Protein AF-A0A1K1PQ12-F1 (afdb_monomer)

Secondary structure (DSSP, 8-state):
-HHHHHSTT-SSSSSHHHHHHHHHHHHHHHHHHHHHH--HHHHHHHHHHHHHHHHHTS---HHHHHHHHHHHHHHHHHHHTTTTS-HHHHHHHHHHHHHTPEE-SSHHHHTT-TTS-EES--

Nearest PDB structures (foldseek):
  4as1-assembly1_A  TM=2.808E-01  e=3.311E+00  Escherichia coli K-12

InterPro domains:
  IPR054246 Domain of unknown function DUF6973 [PF22322] (2-100)

Structure (mmCIF, N/CA/C/O backbone):
data_AF-A0A1K1PQ12-F1
#
_entry.id   AF-A0A1K1PQ12-F1
#
loop_
_atom_site.group_PDB
_atom_site.id
_atom_site.type_symbol
_atom_site.label_atom_id
_atom_site.label_alt_id
_atom_site.label_comp_id
_atom_site.label_asym_id
_atom_site.label_entity_id
_atom_site.label_seq_id
_atom_site.pdbx_PDB_ins_code
_atom_site.Cartn_x
_atom_site.Cartn_y
_atom_site.Cartn_z
_atom_site.occupancy
_atom_site.B_iso_or_equiv
_atom_site.auth_seq_id
_atom_site.auth_comp_id
_atom_site.auth_asym_id
_atom_site.auth_atom_id
_atom_site.pdbx_PDB_model_num
ATOM 1 N N . MET A 1 1 ? 5.068 -11.789 6.581 1.00 56.78 1 MET A N 1
ATOM 2 C CA . MET A 1 1 ? 4.042 -12.774 6.995 1.00 56.78 1 MET A CA 1
ATOM 3 C C . MET A 1 1 ? 2.847 -12.745 6.041 1.00 56.78 1 MET A C 1
ATOM 5 O O . MET A 1 1 ? 2.748 -13.688 5.281 1.00 56.78 1 MET A O 1
ATOM 9 N N . LEU A 1 2 ? 2.046 -11.666 5.943 1.00 65.12 2 LEU A N 1
ATOM 10 C CA . LEU A 1 2 ? 0.906 -11.594 4.994 1.00 65.12 2 LEU A CA 1
ATOM 11 C C . LEU A 1 2 ? 1.298 -11.693 3.507 1.00 65.12 2 LEU A C 1
ATOM 13 O O . LEU A 1 2 ? 0.684 -12.446 2.762 1.00 65.12 2 LEU A O 1
ATOM 17 N N . CYS A 1 3 ? 2.331 -10.967 3.066 1.00 64.38 3 CYS A N 1
ATOM 18 C CA . CYS A 1 3 ? 2.814 -11.063 1.682 1.00 64.38 3 CYS A CA 1
ATOM 19 C C . CYS A 1 3 ? 3.251 -12.499 1.346 1.00 64.38 3 CYS A C 1
ATOM 21 O O . CYS A 1 3 ? 2.843 -13.017 0.327 1.00 64.38 3 CYS A O 1
ATOM 23 N N . ASN A 1 4 ? 3.980 -13.189 2.228 1.00 62.12 4 ASN A N 1
ATOM 24 C CA . ASN A 1 4 ? 4.419 -14.575 2.008 1.00 62.12 4 ASN A CA 1
ATOM 25 C C . ASN A 1 4 ? 3.247 -15.565 1.946 1.00 62.12 4 ASN A C 1
ATOM 27 O O . ASN A 1 4 ? 3.354 -16.581 1.269 1.00 62.12 4 ASN A O 1
ATOM 31 N N . THR A 1 5 ? 2.144 -15.277 2.645 1.00 71.44 5 THR A N 1
ATOM 32 C CA . THR A 1 5 ? 0.914 -16.075 2.574 1.00 71.44 5 THR A CA 1
ATOM 33 C C . THR A 1 5 ? 0.229 -15.935 1.215 1.00 71.44 5 THR A C 1
ATOM 35 O O . THR A 1 5 ? -0.232 -16.930 0.667 1.00 71.44 5 THR A O 1
ATOM 38 N N . TYR A 1 6 ? 0.152 -14.716 0.670 1.00 73.00 6 TYR A N 1
ATOM 39 C CA . TYR A 1 6 ? -0.591 -14.441 -0.569 1.00 73.00 6 TYR A CA 1
ATOM 40 C C . TYR A 1 6 ? 0.265 -14.477 -1.843 1.00 73.00 6 TYR A C 1
ATOM 42 O O . TYR A 1 6 ? -0.256 -14.729 -2.924 1.00 73.00 6 TYR A O 1
ATOM 50 N N . TYR A 1 7 ? 1.564 -14.235 -1.703 1.00 71.75 7 TYR A N 1
ATOM 51 C CA . TYR A 1 7 ? 2.572 -14.122 -2.754 1.00 71.75 7 TYR A CA 1
ATOM 52 C C . TYR A 1 7 ? 3.882 -14.797 -2.288 1.00 71.75 7 TYR A C 1
ATOM 54 O O . TYR A 1 7 ? 4.871 -14.122 -1.972 1.00 71.75 7 TYR A O 1
ATOM 62 N N . PRO A 1 8 ? 3.899 -16.137 -2.156 1.00 67.31 8 PRO A N 1
ATOM 63 C CA . PRO A 1 8 ? 5.082 -16.863 -1.705 1.00 67.31 8 PRO A CA 1
ATOM 64 C C . PRO A 1 8 ? 6.246 -16.676 -2.692 1.00 67.31 8 PRO A C 1
ATOM 66 O O . PRO A 1 8 ? 6.117 -16.969 -3.875 1.00 67.31 8 PRO A O 1
ATOM 69 N N . GLY A 1 9 ? 7.397 -16.200 -2.201 1.00 63.50 9 GLY A N 1
ATOM 70 C CA . GLY A 1 9 ? 8.616 -16.024 -3.010 1.00 63.50 9 GLY A CA 1
ATOM 71 C C . GLY A 1 9 ? 8.742 -14.680 -3.742 1.00 63.50 9 GLY A C 1
ATOM 72 O O . GLY A 1 9 ? 9.744 -14.446 -4.411 1.00 63.50 9 GLY A O 1
ATOM 73 N N . GLU A 1 10 ? 7.786 -13.763 -3.576 1.00 61.88 10 GLU A N 1
ATOM 74 C CA . GLU A 1 10 ? 7.718 -12.480 -4.297 1.00 61.88 10 GLU A CA 1
ATOM 75 C C . GLU A 1 10 ? 8.128 -11.263 -3.439 1.00 61.88 10 GLU A C 1
ATOM 77 O O . GLU A 1 10 ? 7.508 -10.206 -3.474 1.00 61.88 10 GLU A O 1
ATOM 82 N N . HIS A 1 11 ? 9.171 -11.391 -2.615 1.00 54.81 11 HIS A N 1
ATOM 83 C CA . HIS A 1 11 ? 9.543 -10.332 -1.656 1.00 54.81 11 HIS A CA 1
ATOM 84 C C . HIS A 1 11 ? 10.608 -9.355 -2.154 1.00 54.81 11 HIS A C 1
ATOM 86 O O . HIS A 1 11 ? 10.828 -8.329 -1.517 1.00 54.81 11 HIS A O 1
ATOM 92 N N . SER A 1 12 ? 11.286 -9.666 -3.251 1.00 56.72 12 SER A N 1
ATOM 93 C CA . SER A 1 12 ? 12.510 -8.968 -3.663 1.00 56.72 12 SER A CA 1
ATOM 94 C C . SER A 1 12 ? 12.441 -8.367 -5.062 1.00 56.72 12 SER A C 1
ATOM 96 O O . SER A 1 12 ? 13.444 -7.873 -5.564 1.00 56.72 12 SER A O 1
ATOM 98 N N . LYS A 1 13 ? 11.277 -8.423 -5.711 1.00 69.44 13 LYS A N 1
ATOM 99 C CA . LYS A 1 13 ? 11.075 -7.911 -7.064 1.00 69.44 13 LYS A CA 1
ATOM 100 C C . LYS A 1 13 ? 9.896 -6.956 -7.063 1.00 69.44 13 LYS A C 1
ATOM 102 O O . LYS A 1 13 ? 8.923 -7.209 -6.364 1.00 69.44 13 LYS A O 1
ATOM 107 N N . SER A 1 14 ? 9.979 -5.902 -7.864 1.00 81.81 14 SER A N 1
ATOM 108 C CA . SER A 1 14 ? 8.961 -4.865 -8.063 1.00 81.81 14 SER A CA 1
ATOM 109 C C . SER A 1 14 ? 7.702 -5.395 -8.758 1.00 81.81 14 SER A C 1
ATOM 111 O O . SER A 1 14 ? 7.343 -4.962 -9.848 1.00 81.81 14 SER A O 1
ATOM 113 N N . ASN A 1 15 ? 7.066 -6.402 -8.165 1.00 88.44 15 ASN A N 1
ATOM 114 C CA . ASN A 1 15 ? 5.914 -7.133 -8.676 1.00 88.44 15 ASN A CA 1
ATOM 115 C C . ASN A 1 15 ? 4.653 -6.846 -7.847 1.00 88.44 15 ASN A C 1
ATOM 117 O O . ASN A 1 15 ? 4.646 -6.017 -6.933 1.00 88.44 15 ASN A O 1
ATOM 121 N N . LYS A 1 16 ? 3.557 -7.538 -8.170 1.00 92.12 16 LYS A N 1
ATOM 122 C CA . LYS A 1 16 ? 2.265 -7.356 -7.491 1.00 92.12 16 LYS A CA 1
ATOM 123 C C . LYS A 1 16 ? 2.325 -7.717 -6.004 1.00 92.12 16 LYS A C 1
ATOM 125 O O . LYS A 1 16 ? 1.659 -7.058 -5.203 1.00 92.12 16 LYS A O 1
ATOM 130 N N . GLY A 1 17 ? 3.130 -8.714 -5.628 1.00 91.12 17 GLY A N 1
ATOM 131 C CA . GLY A 1 17 ? 3.377 -9.063 -4.230 1.00 91.12 17 GLY A CA 1
ATOM 132 C C . GLY A 1 17 ? 4.051 -7.936 -3.450 1.00 91.12 17 GLY A C 1
ATOM 133 O O . GLY A 1 17 ? 3.629 -7.629 -2.327 1.00 91.12 17 GLY A O 1
ATOM 134 N N . ASN A 1 18 ? 5.033 -7.265 -4.059 1.00 91.31 18 ASN A N 1
ATOM 135 C CA . ASN A 1 18 ? 5.664 -6.091 -3.467 1.00 91.31 18 ASN A CA 1
ATOM 136 C C . ASN A 1 18 ? 4.679 -4.921 -3.327 1.00 91.31 18 ASN A C 1
ATOM 138 O O . ASN A 1 18 ? 4.523 -4.367 -2.238 1.00 91.31 18 ASN A O 1
ATOM 142 N N . ALA A 1 19 ? 3.921 -4.619 -4.381 1.00 94.62 19 ALA A N 1
ATOM 143 C CA . ALA A 1 19 ? 2.907 -3.568 -4.343 1.00 94.62 19 ALA A CA 1
ATOM 144 C C . ALA A 1 19 ? 1.881 -3.786 -3.214 1.00 94.62 19 ALA A C 1
ATOM 146 O O . ALA A 1 19 ? 1.598 -2.879 -2.425 1.00 94.62 19 ALA A O 1
ATOM 147 N N . PHE A 1 20 ? 1.398 -5.026 -3.068 1.00 95.56 20 PHE A N 1
ATOM 148 C CA . PHE A 1 20 ? 0.526 -5.435 -1.967 1.00 95.56 20 PHE A CA 1
ATOM 149 C C . PHE A 1 20 ? 1.176 -5.204 -0.597 1.00 95.56 20 PHE A C 1
ATOM 151 O O . PHE A 1 20 ? 0.529 -4.678 0.311 1.00 95.56 20 PHE A O 1
ATOM 158 N N . ARG A 1 21 ? 2.454 -5.569 -0.432 1.00 94.75 21 ARG A N 1
ATOM 159 C CA . ARG A 1 21 ? 3.187 -5.401 0.830 1.00 94.75 21 ARG A CA 1
ATOM 160 C C . ARG A 1 21 ? 3.254 -3.935 1.257 1.00 94.75 21 ARG A C 1
ATOM 162 O O . ARG A 1 21 ? 2.915 -3.641 2.404 1.00 94.75 21 ARG A O 1
ATOM 169 N N . HIS A 1 22 ? 3.658 -3.042 0.355 1.00 95.88 22 HIS A N 1
ATOM 170 C CA . HIS A 1 22 ? 3.787 -1.606 0.632 1.00 95.88 22 HIS A CA 1
ATOM 171 C C . HIS A 1 22 ? 2.430 -0.975 0.981 1.00 95.88 22 HIS A C 1
ATOM 173 O O . HIS A 1 22 ? 2.298 -0.289 2.004 1.00 95.88 22 HIS A O 1
ATOM 179 N N . ALA A 1 23 ? 1.387 -1.299 0.210 1.00 97.25 23 ALA A N 1
ATOM 180 C CA . ALA A 1 23 ? 0.039 -0.797 0.456 1.00 97.25 23 ALA A CA 1
ATOM 181 C C . ALA A 1 23 ? -0.551 -1.303 1.785 1.00 97.25 23 ALA A C 1
ATOM 183 O O . ALA A 1 23 ? -1.066 -0.504 2.573 1.00 97.25 23 ALA A O 1
ATOM 184 N N . VAL A 1 24 ? -0.455 -2.607 2.078 1.00 96.94 24 VAL A N 1
ATOM 185 C CA . VAL A 1 24 ? -0.953 -3.175 3.344 1.00 96.94 24 VAL A CA 1
ATOM 186 C C . VAL A 1 24 ? -0.196 -2.603 4.531 1.00 96.94 24 VAL A C 1
ATOM 188 O O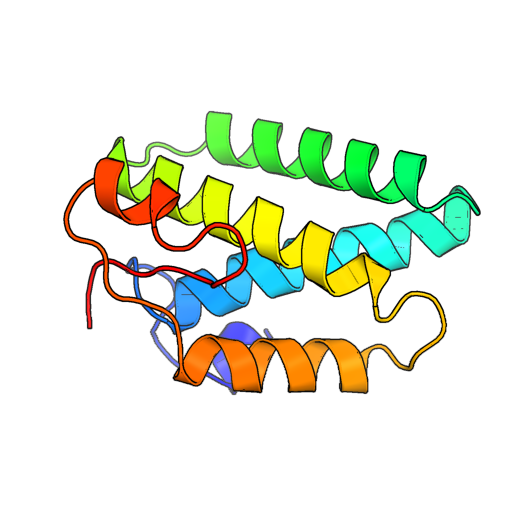 . VAL A 1 24 ? -0.828 -2.202 5.506 1.00 96.94 24 VAL A O 1
ATOM 191 N N . TRP A 1 25 ? 1.134 -2.521 4.462 1.00 96.56 25 TRP A N 1
ATOM 192 C CA . TRP A 1 25 ? 1.922 -1.982 5.566 1.00 96.56 25 TRP A CA 1
ATOM 193 C C . TRP A 1 25 ? 1.503 -0.549 5.911 1.00 96.56 25 TRP A C 1
ATOM 195 O O . TRP A 1 25 ? 1.222 -0.263 7.077 1.00 96.56 25 TRP A O 1
ATOM 205 N N . ASN A 1 26 ? 1.354 0.320 4.908 1.00 97.88 26 ASN A N 1
ATOM 206 C CA . ASN A 1 26 ? 0.909 1.698 5.116 1.00 97.88 26 ASN A CA 1
ATOM 207 C C . ASN A 1 26 ? -0.522 1.787 5.658 1.00 97.88 26 ASN A C 1
ATOM 209 O O . ASN A 1 26 ? -0.790 2.568 6.575 1.00 97.88 26 ASN A O 1
ATOM 213 N N . ALA A 1 27 ? -1.442 0.981 5.128 1.00 97.50 27 ALA A N 1
ATOM 214 C CA . ALA A 1 27 ? -2.832 0.988 5.569 1.00 97.50 27 ALA A CA 1
ATOM 215 C C . ALA A 1 27 ? -2.970 0.515 7.028 1.00 97.50 27 ALA A C 1
ATOM 217 O O . ALA A 1 27 ? -3.669 1.142 7.829 1.00 97.50 27 ALA A O 1
ATOM 218 N N . LEU A 1 28 ? -2.249 -0.545 7.400 1.00 96.50 28 LEU A N 1
ATOM 219 C CA . LEU A 1 28 ? -2.212 -1.054 8.769 1.00 96.50 28 LEU A CA 1
ATOM 220 C C . LEU A 1 28 ? -1.533 -0.067 9.718 1.00 96.50 28 LEU A C 1
ATOM 222 O O . LEU A 1 28 ? -2.050 0.187 10.805 1.00 96.50 28 LEU A O 1
ATOM 226 N N . LEU A 1 29 ? -0.420 0.547 9.310 1.00 96.88 29 LEU A N 1
ATOM 227 C CA . LEU A 1 29 ? 0.270 1.553 10.115 1.00 96.88 29 LEU A CA 1
ATOM 228 C C . LEU A 1 29 ? -0.652 2.737 10.445 1.00 96.88 29 LEU A C 1
ATOM 230 O O . LEU A 1 29 ? -0.685 3.184 11.596 1.00 96.88 29 LEU A O 1
ATOM 234 N N . CYS A 1 30 ? -1.470 3.185 9.488 1.00 97.25 30 CYS A N 1
ATOM 235 C CA . CYS A 1 30 ? -2.535 4.153 9.741 1.00 97.25 30 CYS A CA 1
ATOM 236 C C . CYS A 1 30 ? -3.554 3.641 10.775 1.00 97.25 30 CYS A C 1
ATOM 238 O O . CYS A 1 30 ? -3.834 4.347 11.746 1.00 97.25 30 CYS A O 1
ATOM 240 N N . SER A 1 31 ? -4.072 2.417 10.621 1.00 95.94 31 SER A N 1
ATOM 241 C CA . SER A 1 31 ? -5.042 1.809 11.551 1.00 95.94 31 SER A CA 1
ATOM 242 C C . SER A 1 31 ? -4.506 1.694 12.980 1.00 95.94 31 SER A C 1
ATOM 244 O O . SER A 1 31 ? -5.191 2.067 13.938 1.00 95.94 31 SER A O 1
ATOM 246 N N . TYR A 1 32 ? -3.263 1.245 13.153 1.00 95.06 32 TYR A N 1
ATOM 247 C CA . TYR A 1 32 ? -2.616 1.165 14.464 1.00 95.06 32 TYR A CA 1
ATOM 248 C C . TYR A 1 32 ? -2.370 2.549 15.067 1.00 95.06 32 TYR A C 1
ATOM 250 O O . TYR A 1 32 ? -2.610 2.761 16.259 1.00 95.06 32 TYR A O 1
ATOM 258 N N . THR A 1 33 ? -1.963 3.517 14.247 1.00 95.75 33 THR A N 1
ATOM 259 C CA . THR A 1 33 ? -1.741 4.892 14.707 1.00 95.75 33 THR A CA 1
ATOM 260 C C . THR A 1 33 ? -3.045 5.576 15.105 1.00 95.75 33 THR A C 1
ATOM 262 O O . THR A 1 33 ? -3.080 6.318 16.091 1.00 95.75 33 THR A O 1
ATOM 265 N N . LEU A 1 34 ? -4.149 5.285 14.417 1.00 96.00 34 LEU A N 1
ATOM 266 C CA . LEU A 1 34 ? -5.463 5.833 14.739 1.00 96.00 34 LEU A CA 1
ATOM 267 C C . LEU A 1 34 ? -5.923 5.429 16.139 1.00 96.00 34 LEU A C 1
ATOM 269 O O . LEU A 1 34 ? -6.498 6.252 16.854 1.00 96.00 34 LEU A O 1
ATOM 273 N N . LYS A 1 35 ? -5.613 4.200 16.576 1.00 93.56 35 LYS A N 1
ATOM 274 C CA . LYS A 1 35 ? -5.927 3.731 17.936 1.00 93.56 35 LYS A CA 1
ATOM 275 C C . LYS A 1 35 ? -5.330 4.655 19.007 1.00 93.56 35 LYS A C 1
ATOM 277 O O . LYS A 1 35 ? -5.955 4.811 20.056 1.00 93.56 35 LYS A O 1
ATOM 282 N N . ARG A 1 36 ? -4.182 5.289 18.726 1.00 94.44 36 ARG A N 1
ATOM 283 C CA . ARG A 1 36 ? -3.469 6.220 19.619 1.00 94.44 36 ARG A CA 1
ATOM 284 C C . ARG A 1 36 ? -3.858 7.680 19.402 1.00 94.44 36 ARG A C 1
ATOM 286 O O . ARG A 1 36 ? -4.164 8.375 20.360 1.00 94.44 36 ARG A O 1
ATOM 293 N N . THR A 1 37 ? -3.845 8.145 18.157 1.00 94.56 37 THR A N 1
ATOM 294 C CA . THR A 1 37 ? -4.031 9.570 17.836 1.00 94.56 37 THR A CA 1
ATOM 295 C C . THR A 1 37 ? -5.493 9.996 17.805 1.00 94.56 37 THR A C 1
ATOM 297 O O . THR A 1 37 ? -5.768 11.192 17.893 1.00 94.56 37 THR A O 1
ATOM 300 N N . LYS A 1 38 ? -6.417 9.040 17.615 1.00 94.94 38 LYS A N 1
ATOM 301 C CA . LYS A 1 38 ? -7.854 9.269 17.393 1.00 94.94 38 LYS A CA 1
ATOM 302 C C . LYS A 1 38 ? -8.143 10.280 16.272 1.00 94.94 38 LYS A C 1
ATOM 304 O O . LYS A 1 38 ? -9.207 10.888 16.232 1.00 94.94 38 LYS A O 1
ATOM 309 N N . ASN A 1 39 ? -7.199 10.462 15.346 1.00 96.12 39 ASN A N 1
ATOM 310 C CA . ASN A 1 39 ? -7.290 11.421 14.254 1.00 96.12 39 ASN A CA 1
ATOM 311 C C . ASN A 1 39 ? -6.737 10.808 12.957 1.00 96.12 39 ASN A C 1
ATOM 313 O O . ASN A 1 39 ? -5.585 10.369 12.899 1.00 96.12 39 ASN A O 1
ATOM 317 N N . LYS A 1 40 ? -7.567 10.785 11.907 1.00 95.19 40 LYS A N 1
ATOM 318 C CA . LYS A 1 40 ? -7.245 10.135 10.626 1.00 95.19 40 LYS A CA 1
ATOM 319 C C . LYS A 1 40 ? -6.042 10.791 9.946 1.00 95.19 40 LYS A C 1
ATOM 321 O O . LYS A 1 40 ? -5.117 10.099 9.533 1.00 95.19 40 LYS A O 1
ATOM 326 N N . GLN A 1 41 ? -6.024 12.120 9.891 1.00 95.69 41 GLN A N 1
ATOM 327 C CA . GLN A 1 41 ? -4.974 12.897 9.235 1.00 95.69 41 GLN A CA 1
ATOM 328 C C . GLN A 1 41 ? -3.627 12.735 9.947 1.00 95.69 41 GLN A C 1
ATOM 330 O O . GLN A 1 41 ? -2.621 12.465 9.297 1.00 95.69 41 GLN A O 1
ATOM 335 N N . LYS A 1 42 ? -3.602 12.809 11.286 1.00 96.44 42 LYS A N 1
ATOM 336 C CA . LYS A 1 42 ? -2.388 12.548 12.081 1.00 96.44 42 LYS A CA 1
ATOM 337 C C . LYS A 1 42 ? -1.870 11.125 11.877 1.00 96.44 42 LYS A C 1
ATOM 339 O O . LYS A 1 42 ? -0.661 10.926 11.850 1.00 96.44 42 LYS A O 1
ATOM 344 N N . SER A 1 43 ? -2.770 10.155 11.711 1.00 96.62 43 SER A N 1
ATOM 345 C CA . SER A 1 43 ? -2.398 8.757 11.466 1.00 96.62 43 SER A CA 1
ATOM 346 C C . SER A 1 43 ? -1.721 8.568 10.114 1.00 96.62 43 SER A C 1
ATOM 348 O O . SER A 1 43 ? -0.664 7.950 10.043 1.00 96.62 43 SER A O 1
ATOM 350 N N . VAL A 1 44 ? -2.283 9.167 9.064 1.00 97.00 44 VAL A N 1
ATOM 351 C CA . VAL A 1 44 ? -1.715 9.156 7.707 1.00 97.00 44 VAL A CA 1
ATOM 352 C C . VAL A 1 44 ? -0.370 9.872 7.665 1.00 97.00 44 VAL A C 1
ATOM 354 O O . VAL A 1 44 ? 0.582 9.352 7.092 1.00 97.00 44 VAL A O 1
ATOM 357 N N . PHE A 1 45 ? -0.262 11.025 8.327 1.00 96.75 45 PHE A N 1
ATOM 358 C CA . PHE A 1 45 ? 0.984 11.783 8.396 1.00 96.75 45 PHE A CA 1
ATOM 359 C C . PHE A 1 45 ? 2.093 11.028 9.135 1.00 96.75 45 PHE A C 1
ATOM 361 O O . PHE A 1 45 ? 3.247 11.042 8.714 1.00 96.75 45 PHE A O 1
ATOM 368 N N . TRP A 1 46 ? 1.753 10.346 10.230 1.00 97.12 46 TRP A N 1
ATOM 369 C CA . TRP A 1 46 ? 2.707 9.502 10.942 1.00 97.12 46 TRP A CA 1
ATOM 370 C C . TRP A 1 46 ? 3.154 8.310 10.096 1.00 97.12 46 TRP A C 1
ATOM 372 O O . TRP A 1 46 ? 4.352 8.054 10.007 1.00 97.12 46 TRP A O 1
ATOM 382 N N . ALA A 1 47 ? 2.211 7.623 9.442 1.00 96.31 47 AL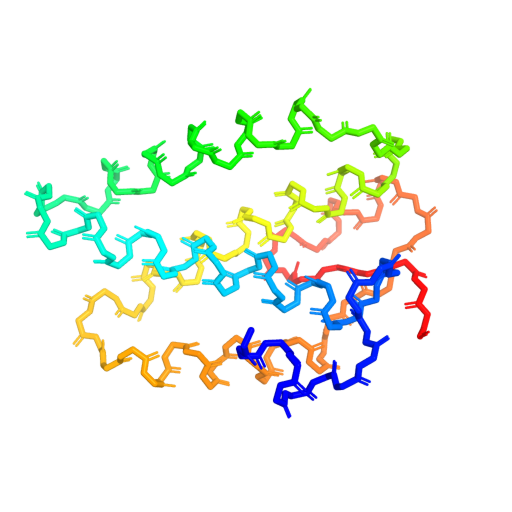A A N 1
ATOM 383 C CA . ALA A 1 47 ? 2.529 6.501 8.568 1.00 96.31 47 ALA A CA 1
ATOM 384 C C . ALA A 1 47 ? 3.485 6.921 7.448 1.00 96.31 47 ALA A C 1
ATOM 386 O O . ALA A 1 47 ? 4.520 6.289 7.274 1.00 96.31 47 ALA A O 1
ATOM 387 N N . GLN A 1 48 ? 3.190 8.046 6.787 1.00 96.88 48 GLN A N 1
ATOM 388 C CA . GLN A 1 48 ? 4.06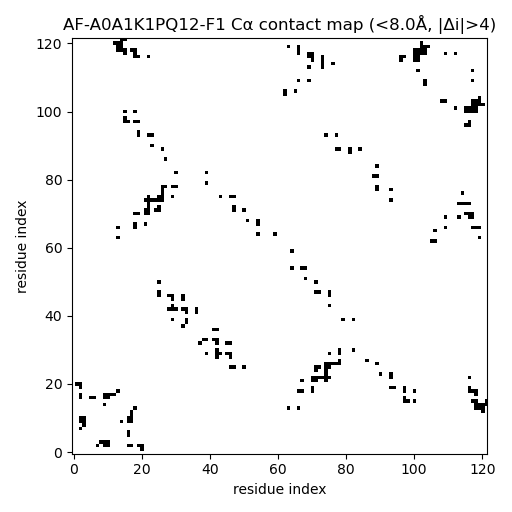2 8.627 5.772 1.00 96.88 48 GLN A CA 1
ATOM 389 C C . GLN A 1 48 ? 5.465 8.914 6.317 1.00 96.88 48 GLN A C 1
ATOM 391 O O . GLN A 1 48 ? 6.443 8.486 5.724 1.00 96.88 48 GLN A O 1
ATOM 396 N N . LYS A 1 49 ? 5.596 9.586 7.467 1.00 96.06 49 LYS A N 1
ATOM 397 C CA . LYS A 1 49 ? 6.918 9.894 8.042 1.00 96.06 49 LYS A CA 1
ATOM 398 C C . LYS A 1 49 ? 7.770 8.653 8.289 1.00 96.06 49 LYS A C 1
ATOM 400 O O . LYS A 1 49 ? 8.969 8.678 8.031 1.00 96.06 49 LYS A O 1
ATOM 405 N N . VAL A 1 50 ? 7.159 7.602 8.829 1.00 94.38 50 VAL A N 1
ATOM 406 C CA . VAL A 1 50 ? 7.852 6.343 9.122 1.00 94.38 50 VAL A CA 1
ATOM 407 C C . VAL A 1 50 ? 8.283 5.660 7.829 1.00 94.38 50 VAL A C 1
ATOM 409 O O . VAL A 1 50 ? 9.424 5.216 7.733 1.00 94.38 50 VAL A O 1
ATOM 412 N N . THR A 1 51 ? 7.400 5.597 6.831 1.00 93.06 51 THR A N 1
ATOM 413 C CA . THR A 1 51 ? 7.699 4.904 5.574 1.00 93.06 51 THR A CA 1
ATOM 414 C C . THR A 1 51 ? 8.679 5.692 4.717 1.00 93.06 51 THR A C 1
ATOM 416 O O . THR A 1 51 ? 9.610 5.102 4.199 1.00 93.06 51 THR A O 1
ATOM 419 N N . ASP A 1 52 ? 8.564 7.018 4.652 1.00 92.50 52 ASP A N 1
ATOM 420 C CA . ASP A 1 52 ? 9.501 7.871 3.911 1.00 92.50 52 ASP A CA 1
ATOM 421 C C . ASP A 1 52 ? 10.916 7.791 4.514 1.00 92.50 52 ASP A C 1
ATOM 423 O O . ASP A 1 52 ? 11.905 7.851 3.789 1.00 92.50 52 ASP A O 1
ATOM 427 N N . LEU A 1 53 ? 11.040 7.644 5.842 1.00 91.44 53 LEU A N 1
ATOM 428 C CA . LEU A 1 53 ? 12.334 7.392 6.482 1.00 91.44 53 LEU A CA 1
ATOM 429 C C . LEU A 1 53 ? 12.877 6.001 6.134 1.00 91.44 53 LEU A C 1
ATOM 431 O O . LEU A 1 53 ? 14.077 5.870 5.918 1.00 91.44 53 LEU A O 1
ATOM 435 N N . TYR A 1 54 ? 12.009 4.986 6.093 1.00 89.19 54 TYR A N 1
ATOM 436 C CA . TYR A 1 54 ? 12.393 3.630 5.710 1.00 89.19 54 TYR A CA 1
ATOM 437 C C . TYR A 1 54 ? 12.901 3.581 4.265 1.00 89.19 54 TYR A C 1
ATOM 439 O O . TYR A 1 54 ? 14.008 3.103 4.055 1.00 89.19 54 TYR A O 1
ATOM 447 N N . GLU A 1 55 ? 12.168 4.144 3.298 1.00 86.38 55 GLU A N 1
ATOM 448 C CA . GLU A 1 55 ? 12.597 4.147 1.890 1.00 86.38 55 GLU A CA 1
ATOM 449 C C . GLU A 1 55 ? 13.935 4.884 1.709 1.00 86.38 55 GLU A C 1
ATOM 451 O O . GLU A 1 55 ? 14.825 4.383 1.032 1.00 86.38 55 GLU A O 1
ATOM 456 N N . LYS A 1 56 ? 14.158 6.008 2.410 1.00 86.69 56 LYS A N 1
ATOM 457 C CA . LYS A 1 56 ? 15.430 6.760 2.352 1.00 86.69 56 LYS A CA 1
ATOM 458 C C . LYS A 1 56 ? 16.663 5.983 2.807 1.00 86.69 56 LYS A C 1
ATOM 460 O O . LYS A 1 56 ? 17.778 6.391 2.492 1.00 86.69 56 LYS A O 1
ATOM 465 N N . VAL A 1 57 ? 16.485 4.937 3.611 1.00 86.69 57 VAL A N 1
ATOM 466 C CA . VAL A 1 57 ? 17.590 4.077 4.057 1.00 86.69 57 VAL A CA 1
ATOM 467 C C . VAL A 1 57 ? 17.693 2.790 3.233 1.00 86.69 57 VAL A C 1
ATOM 469 O O . VAL A 1 57 ? 18.568 1.967 3.504 1.00 86.69 57 VAL A O 1
ATOM 472 N N . THR A 1 58 ? 16.832 2.613 2.226 1.00 81.00 58 THR A N 1
ATOM 473 C CA . THR A 1 58 ? 16.950 1.549 1.223 1.00 81.00 58 THR A CA 1
ATOM 474 C C . THR A 1 58 ? 17.774 2.034 0.026 1.00 81.00 58 THR A C 1
ATOM 476 O O . THR A 1 58 ? 17.681 3.186 -0.379 1.00 81.00 58 THR A O 1
ATOM 479 N N . ASN A 1 59 ? 18.595 1.154 -0.553 1.00 78.38 59 ASN A N 1
ATOM 480 C CA . ASN A 1 59 ? 19.373 1.446 -1.765 1.00 78.38 59 ASN A CA 1
ATOM 481 C C . ASN A 1 59 ? 18.621 0.949 -3.013 1.00 78.38 59 ASN A C 1
ATOM 483 O O . ASN A 1 59 ? 19.129 0.096 -3.745 1.00 78.38 59 ASN A O 1
ATOM 487 N N . ASN A 1 60 ? 17.394 1.430 -3.219 1.00 82.25 60 ASN A N 1
ATOM 488 C CA . ASN A 1 60 ? 16.607 1.116 -4.413 1.00 82.25 60 ASN A CA 1
ATOM 489 C C . ASN A 1 60 ? 17.046 1.984 -5.605 1.00 82.25 60 ASN A C 1
ATOM 491 O O . ASN A 1 60 ? 17.661 3.037 -5.434 1.00 82.25 60 ASN A O 1
ATOM 495 N N . ASN A 1 61 ? 16.755 1.535 -6.830 1.00 87.62 61 ASN A N 1
ATOM 496 C CA . ASN A 1 61 ? 16.863 2.418 -7.992 1.00 87.62 61 ASN A CA 1
ATOM 497 C C . ASN A 1 61 ? 15.659 3.375 -8.044 1.00 87.62 61 ASN A C 1
ATOM 499 O O . ASN A 1 61 ? 14.650 3.152 -7.379 1.00 87.62 61 ASN A O 1
ATOM 503 N N . GLU A 1 62 ? 15.767 4.420 -8.862 1.00 90.38 62 GLU A N 1
ATOM 504 C CA . GLU A 1 62 ? 14.788 5.511 -8.911 1.00 90.38 62 GLU A CA 1
ATOM 505 C C . GLU A 1 62 ? 13.357 5.021 -9.211 1.00 90.38 62 GLU A C 1
ATOM 507 O O . GLU A 1 62 ? 12.421 5.370 -8.498 1.00 90.38 62 GLU A O 1
ATOM 512 N N . LEU A 1 63 ? 13.173 4.138 -10.201 1.00 90.69 63 LEU A N 1
ATOM 513 C CA . LEU A 1 63 ? 11.841 3.646 -10.574 1.00 90.69 63 LEU A CA 1
ATOM 514 C C . LEU A 1 63 ? 11.232 2.727 -9.501 1.00 90.69 63 LEU A C 1
ATOM 516 O O . LEU A 1 63 ? 10.029 2.814 -9.241 1.00 90.69 63 LEU A O 1
ATOM 520 N N . ASP A 1 64 ? 12.044 1.866 -8.882 1.00 90.94 64 ASP A N 1
ATOM 521 C CA . ASP A 1 64 ? 11.620 1.001 -7.776 1.00 90.94 64 ASP A CA 1
ATOM 522 C C . ASP A 1 64 ? 11.199 1.844 -6.563 1.00 90.94 64 ASP A C 1
ATOM 524 O O . ASP A 1 64 ? 10.127 1.615 -6.001 1.00 90.94 64 ASP A O 1
ATOM 528 N N . GLU A 1 65 ? 11.977 2.877 -6.220 1.00 91.94 65 GLU A N 1
ATOM 529 C CA . GLU A 1 65 ? 11.636 3.828 -5.157 1.00 91.94 65 GLU A CA 1
ATOM 530 C C . GLU A 1 65 ? 10.311 4.544 -5.458 1.00 91.94 65 GLU A C 1
ATOM 532 O O . GLU A 1 65 ? 9.425 4.597 -4.603 1.00 91.94 65 GLU A O 1
ATOM 537 N N . GLN A 1 66 ? 10.114 5.049 -6.681 1.00 93.06 66 GLN A N 1
ATOM 538 C CA . GLN A 1 66 ? 8.860 5.716 -7.051 1.00 93.06 66 GLN A CA 1
ATOM 539 C C . GLN A 1 66 ? 7.652 4.769 -6.995 1.00 93.06 66 GLN A C 1
ATOM 541 O O . GLN A 1 66 ? 6.563 5.168 -6.567 1.00 93.06 66 GLN A O 1
ATOM 546 N N . MET A 1 67 ? 7.826 3.505 -7.386 1.00 94.12 67 MET A N 1
ATOM 547 C CA . MET A 1 67 ? 6.789 2.481 -7.265 1.00 94.12 67 MET A CA 1
ATOM 548 C C . MET A 1 67 ? 6.450 2.200 -5.790 1.00 94.12 67 MET A C 1
ATOM 550 O O . MET A 1 67 ? 5.266 2.155 -5.434 1.00 94.12 67 MET A O 1
ATOM 554 N N . ASP A 1 68 ? 7.453 2.052 -4.925 1.00 94.56 68 ASP A N 1
ATOM 555 C CA . ASP A 1 68 ? 7.262 1.832 -3.487 1.00 94.56 68 ASP A CA 1
ATOM 556 C C . ASP A 1 68 ? 6.572 3.039 -2.828 1.00 94.56 68 ASP A C 1
ATOM 558 O O . ASP A 1 68 ? 5.580 2.871 -2.108 1.00 94.56 68 ASP A O 1
ATOM 562 N N . LEU A 1 69 ? 6.993 4.268 -3.149 1.00 94.94 69 LEU A N 1
ATOM 563 C CA . LEU A 1 69 ? 6.366 5.511 -2.679 1.00 94.94 69 LEU A CA 1
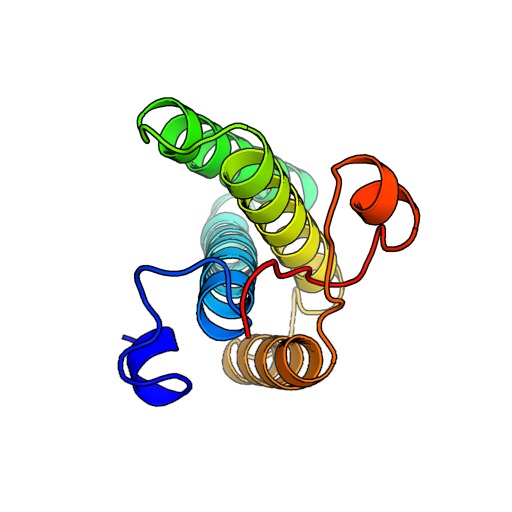ATOM 564 C C . LEU A 1 69 ? 4.899 5.629 -3.116 1.00 94.94 69 LEU A C 1
ATOM 566 O O . LEU A 1 69 ? 4.038 5.979 -2.296 1.00 94.94 69 LEU A O 1
ATOM 570 N N . GLN A 1 70 ? 4.588 5.300 -4.372 1.00 96.06 70 GLN A N 1
ATOM 571 C CA . GLN A 1 70 ? 3.214 5.299 -4.877 1.00 96.06 70 GLN A CA 1
ATOM 572 C C . GLN A 1 70 ? 2.354 4.267 -4.139 1.00 96.06 70 GLN A C 1
ATOM 574 O O . GLN A 1 70 ? 1.263 4.590 -3.662 1.00 96.06 70 GLN A O 1
ATOM 579 N N . ASN A 1 71 ? 2.839 3.035 -3.987 1.00 97.31 71 ASN A N 1
ATOM 580 C CA . ASN A 1 71 ? 2.099 1.978 -3.296 1.00 97.31 71 ASN A CA 1
ATOM 581 C C . ASN A 1 71 ? 1.911 2.290 -1.802 1.00 97.31 71 ASN A C 1
ATOM 583 O O . ASN A 1 71 ? 0.833 2.042 -1.249 1.00 97.31 71 ASN A O 1
ATOM 587 N N . ASN A 1 72 ? 2.905 2.916 -1.167 1.00 97.50 72 ASN A N 1
ATOM 588 C CA . ASN A 1 72 ? 2.803 3.453 0.188 1.00 97.50 72 ASN A CA 1
ATOM 589 C C . ASN A 1 72 ? 1.668 4.494 0.276 1.00 97.50 72 ASN A C 1
ATOM 591 O O . ASN A 1 72 ? 0.795 4.398 1.146 1.00 97.50 72 ASN A O 1
ATOM 595 N N . ALA A 1 73 ? 1.626 5.460 -0.648 1.00 97.00 73 ALA A N 1
ATOM 596 C CA . ALA A 1 73 ? 0.584 6.486 -0.701 1.00 97.00 73 ALA A CA 1
ATOM 597 C C . ALA A 1 73 ? -0.818 5.897 -0.930 1.00 97.00 73 ALA A C 1
ATOM 599 O O . ALA A 1 73 ? -1.766 6.265 -0.228 1.00 97.00 73 ALA A O 1
ATOM 600 N N . VAL A 1 74 ? -0.946 4.936 -1.844 1.00 97.50 74 VAL A N 1
ATOM 601 C CA . VAL A 1 74 ? -2.202 4.233 -2.136 1.00 97.50 74 VAL A CA 1
ATOM 602 C C . VAL A 1 74 ? -2.696 3.438 -0.923 1.00 97.50 74 VAL A C 1
ATOM 604 O O . VAL A 1 74 ? -3.886 3.482 -0.607 1.00 97.50 74 VAL A O 1
ATOM 607 N N . GLY A 1 75 ? -1.803 2.793 -0.168 1.00 97.81 75 GLY A N 1
ATOM 608 C CA . GLY A 1 75 ? -2.152 2.151 1.104 1.00 97.81 75 GLY A CA 1
ATOM 609 C C . GLY A 1 75 ? -2.775 3.125 2.110 1.00 97.81 75 GLY A C 1
ATOM 610 O O . GLY A 1 75 ? -3.826 2.847 2.698 1.00 97.81 75 GLY A O 1
ATOM 611 N N . ARG A 1 76 ? -2.179 4.316 2.261 1.00 97.56 76 ARG A N 1
ATOM 612 C CA . ARG A 1 76 ? -2.727 5.381 3.122 1.00 97.56 76 ARG A CA 1
ATOM 613 C C . ARG A 1 76 ? -4.060 5.924 2.603 1.00 97.56 76 ARG A C 1
ATOM 615 O O . ARG A 1 76 ? -4.935 6.235 3.409 1.00 97.56 76 ARG A O 1
ATOM 622 N N . LEU A 1 77 ? -4.237 6.009 1.283 1.00 97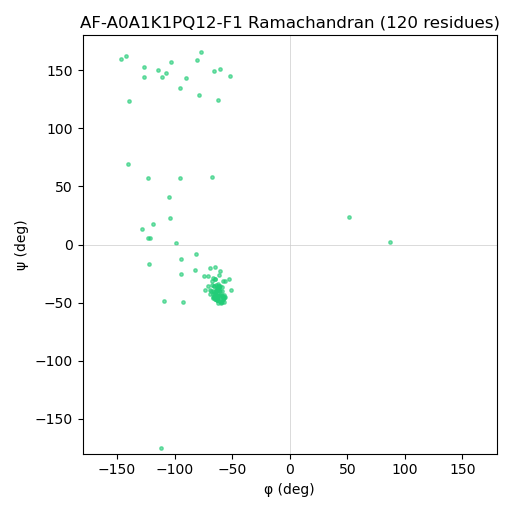.06 77 LEU A N 1
ATOM 623 C CA . LEU A 1 77 ? -5.506 6.389 0.661 1.00 97.06 77 LEU A CA 1
ATOM 624 C C . LEU A 1 77 ? -6.604 5.367 0.983 1.00 97.06 77 LEU A C 1
ATOM 626 O O . LEU A 1 77 ? -7.691 5.741 1.423 1.00 97.06 77 LEU A O 1
ATOM 630 N N . TYR A 1 78 ? -6.315 4.076 0.820 1.00 96.81 78 TYR A N 1
ATOM 631 C CA . TYR A 1 78 ? -7.270 3.001 1.077 1.00 96.81 78 TYR A CA 1
ATOM 632 C C . TYR A 1 78 ? -7.727 2.955 2.532 1.00 96.81 78 TYR A C 1
ATOM 634 O O . TYR A 1 78 ? -8.916 2.758 2.782 1.00 96.81 78 TYR A O 1
ATOM 642 N N . PHE A 1 79 ? -6.837 3.237 3.485 1.00 96.94 79 PHE A N 1
ATOM 643 C CA . PHE A 1 79 ? -7.183 3.331 4.904 1.00 96.94 79 PHE A CA 1
ATOM 644 C C . PHE A 1 79 ? -8.386 4.253 5.185 1.00 96.94 79 PHE A C 1
ATOM 646 O O . PHE A 1 79 ? -9.233 3.901 6.009 1.00 96.94 79 PHE A O 1
ATOM 653 N N . PHE A 1 80 ? -8.528 5.392 4.494 1.00 94.56 80 PHE A N 1
ATOM 654 C CA . PHE A 1 80 ? -9.626 6.336 4.760 1.00 94.56 80 PHE A CA 1
ATOM 655 C C . PHE A 1 80 ? -11.022 5.713 4.609 1.00 94.56 80 PHE A C 1
ATOM 657 O O . PHE A 1 80 ? -11.933 6.082 5.357 1.00 94.56 80 PHE A O 1
ATOM 664 N N . ASN A 1 81 ? -11.168 4.739 3.706 1.00 90.88 81 ASN A N 1
ATOM 665 C CA . ASN A 1 81 ? -12.429 4.047 3.432 1.00 90.88 81 ASN A CA 1
ATOM 666 C C . ASN A 1 81 ? -12.743 2.921 4.442 1.00 90.88 81 ASN A C 1
ATOM 668 O O . ASN A 1 81 ? -13.846 2.374 4.423 1.00 90.88 81 ASN A O 1
ATOM 672 N N . TYR A 1 82 ? -11.797 2.583 5.330 1.00 93.06 82 TYR A N 1
ATOM 673 C CA . TYR A 1 82 ? -11.870 1.424 6.236 1.00 93.06 82 TYR A CA 1
ATOM 674 C C . TYR A 1 82 ? -11.617 1.765 7.714 1.00 93.06 82 TYR A C 1
ATOM 676 O O . TYR A 1 82 ? -11.463 0.872 8.536 1.00 93.06 82 TYR A O 1
ATOM 684 N N . VAL A 1 83 ? -11.638 3.049 8.089 1.00 85.88 83 VAL A N 1
ATOM 685 C CA . VAL A 1 83 ? -11.309 3.539 9.448 1.00 85.88 83 VAL A CA 1
ATOM 686 C C . VAL A 1 83 ? -12.090 2.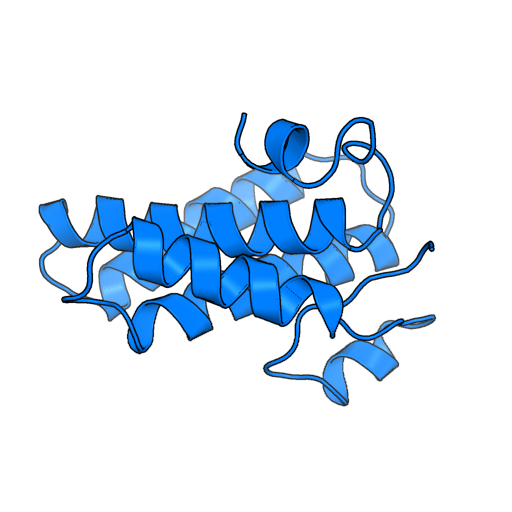853 10.587 1.00 85.88 83 VAL A C 1
ATOM 688 O O . VAL A 1 83 ? -11.561 2.712 11.685 1.00 85.88 83 VAL A O 1
ATOM 691 N N . ASN A 1 84 ? -13.315 2.391 10.334 1.00 84.69 84 ASN A N 1
ATOM 692 C CA . ASN A 1 84 ? -14.163 1.731 11.336 1.00 84.69 84 ASN A CA 1
ATOM 693 C C . ASN A 1 84 ? -14.526 0.290 10.955 1.00 84.69 84 ASN A C 1
ATOM 695 O O . ASN A 1 84 ? -15.508 -0.250 11.458 1.00 84.69 84 ASN A O 1
ATOM 699 N N . LYS A 1 85 ? -13.784 -0.301 10.020 1.00 91.81 85 LYS A N 1
ATOM 700 C CA . LYS A 1 85 ? -14.022 -1.660 9.540 1.00 91.81 85 LYS A CA 1
ATOM 701 C C . LYS A 1 85 ? -12.997 -2.626 10.144 1.00 91.81 85 LYS A C 1
ATOM 703 O O . LYS A 1 85 ? -11.924 -2.175 10.555 1.00 91.81 85 LYS A O 1
ATOM 708 N N . PRO A 1 86 ? -13.311 -3.930 10.204 1.00 93.19 86 PRO A N 1
ATOM 709 C CA . PRO A 1 86 ? -12.345 -4.961 10.562 1.00 93.19 86 PRO A CA 1
ATOM 710 C C . PRO A 1 86 ? -11.067 -4.870 9.720 1.00 93.19 86 PRO A C 1
ATOM 712 O O . PRO A 1 86 ? -11.100 -4.526 8.534 1.00 93.19 86 PRO A O 1
ATOM 715 N N . GLU A 1 87 ? -9.933 -5.185 10.340 1.00 93.38 87 GLU A N 1
ATOM 716 C CA . GLU A 1 87 ? -8.621 -5.154 9.686 1.00 93.38 87 GLU A CA 1
ATOM 717 C C . GLU A 1 87 ? -8.568 -6.142 8.512 1.00 93.38 87 GLU A C 1
ATOM 719 O O . GLU A 1 87 ? -8.002 -5.851 7.458 1.00 93.38 87 GLU A O 1
ATOM 724 N N . GLU A 1 88 ? -9.240 -7.277 8.664 1.00 94.12 88 GLU A N 1
ATOM 725 C CA . GLU A 1 88 ? -9.357 -8.340 7.676 1.00 94.12 88 GLU A CA 1
ATOM 726 C C . GLU A 1 88 ? -10.057 -7.856 6.400 1.00 94.12 88 GLU A C 1
ATOM 728 O O . GLU A 1 88 ? -9.632 -8.210 5.300 1.00 94.12 88 GLU A O 1
ATOM 733 N N . GLU A 1 89 ? -11.080 -7.000 6.519 1.00 96.31 89 GLU A N 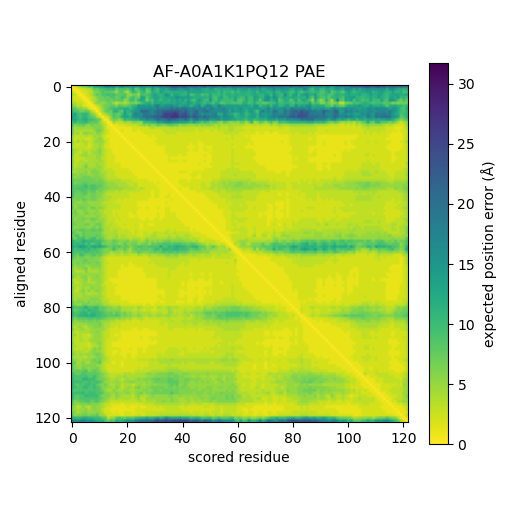1
ATOM 734 C CA . GLU A 1 89 ? -11.760 -6.410 5.358 1.00 96.31 89 GLU A CA 1
ATOM 735 C C . GLU A 1 89 ? -10.831 -5.478 4.577 1.00 96.31 89 GLU A C 1
ATOM 737 O O . GLU A 1 89 ? -10.815 -5.505 3.344 1.00 96.31 89 GLU A O 1
ATOM 742 N N . LEU A 1 90 ? -10.032 -4.672 5.283 1.00 96.38 90 LEU A N 1
ATOM 743 C CA . LEU A 1 90 ? -9.038 -3.797 4.664 1.00 96.38 90 LEU A CA 1
ATOM 744 C C . LEU A 1 90 ? -7.970 -4.623 3.939 1.00 96.38 90 LEU A C 1
ATOM 746 O O . LEU A 1 90 ? -7.674 -4.355 2.775 1.00 96.38 90 LEU A O 1
ATOM 750 N N . VAL A 1 91 ? -7.422 -5.655 4.582 1.00 96.25 91 VAL A N 1
ATOM 751 C CA . VAL A 1 91 ? -6.411 -6.530 3.966 1.00 96.25 91 VAL A CA 1
ATOM 752 C C . VAL A 1 91 ? -6.984 -7.262 2.749 1.00 96.25 91 VAL A C 1
ATOM 754 O O . VAL A 1 91 ? -6.340 -7.285 1.699 1.00 96.25 91 VAL A O 1
ATOM 757 N N . ALA A 1 92 ? -8.204 -7.801 2.841 1.00 96.00 92 ALA A N 1
ATOM 758 C CA . ALA A 1 92 ? -8.874 -8.466 1.724 1.00 96.00 92 ALA A CA 1
ATOM 759 C C . ALA A 1 92 ? -9.154 -7.505 0.557 1.00 96.00 92 ALA A C 1
ATOM 761 O O . ALA A 1 92 ? -8.973 -7.864 -0.610 1.00 96.00 92 ALA A O 1
ATOM 762 N N . PHE A 1 93 ? -9.548 -6.264 0.852 1.00 96.44 93 PHE A N 1
ATOM 763 C CA . PHE A 1 93 ? -9.720 -5.226 -0.160 1.00 96.44 93 PHE A CA 1
ATOM 764 C C . PHE A 1 93 ? -8.410 -4.923 -0.891 1.00 96.44 93 PHE A C 1
ATOM 766 O O . PHE A 1 93 ? -8.385 -4.923 -2.124 1.00 96.44 93 PHE A O 1
ATOM 773 N N . ILE A 1 94 ? -7.317 -4.714 -0.151 1.00 97.00 94 ILE A N 1
ATOM 774 C CA . ILE A 1 94 ? -6.006 -4.421 -0.742 1.00 97.00 94 ILE A CA 1
ATOM 775 C C . ILE A 1 94 ? -5.518 -5.617 -1.570 1.00 97.00 94 ILE A C 1
ATOM 777 O O . ILE A 1 94 ? -5.032 -5.425 -2.680 1.00 97.00 94 ILE A O 1
ATOM 781 N N . LEU A 1 95 ? -5.737 -6.850 -1.105 1.00 95.88 95 LEU A N 1
ATOM 782 C CA . LEU A 1 95 ? -5.407 -8.062 -1.862 1.00 95.88 95 LEU A CA 1
ATOM 783 C C . LEU A 1 95 ? -6.179 -8.154 -3.185 1.00 95.88 95 LEU A C 1
ATOM 785 O O . LEU A 1 95 ? -5.649 -8.585 -4.206 1.00 95.88 95 LEU A O 1
ATOM 789 N N . ASN A 1 96 ? -7.450 -7.759 -3.203 1.00 95.75 96 ASN A N 1
ATOM 790 C CA . ASN A 1 96 ? -8.209 -7.736 -4.450 1.00 95.75 96 ASN A CA 1
ATOM 791 C C . ASN A 1 96 ? -7.733 -6.621 -5.385 1.00 95.75 96 ASN A C 1
ATOM 793 O O . ASN A 1 96 ? -7.677 -6.827 -6.597 1.00 95.75 96 ASN A O 1
ATOM 797 N N . LYS A 1 97 ? -7.328 -5.471 -4.838 1.00 96.12 97 LYS A N 1
ATOM 798 C CA . LYS A 1 97 ? -6.735 -4.388 -5.627 1.00 96.12 97 LYS A CA 1
ATOM 799 C C . LYS A 1 97 ? -5.364 -4.751 -6.195 1.00 96.12 97 LYS A C 1
ATOM 801 O O . LYS A 1 97 ? -5.059 -4.310 -7.296 1.00 96.12 97 LYS A O 1
ATOM 806 N N . SER A 1 98 ? -4.562 -5.580 -5.524 1.00 94.88 98 SER A N 1
ATOM 807 C CA . SER A 1 98 ? -3.223 -5.941 -6.020 1.00 94.88 98 SER A CA 1
ATOM 808 C C . SER A 1 98 ? -3.282 -6.849 -7.246 1.00 94.88 98 SER A C 1
ATOM 810 O O . SER A 1 98 ? -2.400 -6.796 -8.100 1.00 94.88 98 SER A O 1
ATOM 812 N N . LYS A 1 99 ? -4.354 -7.636 -7.401 1.00 93.44 99 LYS A N 1
ATOM 813 C CA . LYS A 1 99 ? -4.591 -8.465 -8.598 1.00 93.44 99 LYS A CA 1
ATOM 814 C C . LYS A 1 99 ? -4.733 -7.622 -9.869 1.00 93.44 99 LYS A C 1
ATOM 816 O O . LYS A 1 99 ? -4.247 -8.029 -10.925 1.00 93.44 99 LYS A O 1
ATOM 821 N N . VAL A 1 100 ? -5.339 -6.443 -9.734 1.00 94.75 100 VAL A N 1
ATOM 822 C CA . VAL A 1 100 ? -5.559 -5.453 -10.801 1.00 94.75 100 VAL A CA 1
ATOM 823 C C . VAL A 1 100 ? -4.596 -4.263 -10.699 1.00 94.75 100 VAL A C 1
ATOM 825 O O . VAL A 1 100 ? -4.908 -3.184 -11.186 1.00 94.75 100 VAL A O 1
ATOM 828 N N . ALA A 1 101 ? -3.445 -4.437 -10.036 1.00 95.19 101 ALA A N 1
ATOM 829 C CA . ALA A 1 101 ? -2.385 -3.433 -10.052 1.00 95.19 101 ALA A CA 1
ATOM 830 C C . ALA A 1 101 ? -1.901 -3.194 -11.488 1.00 95.19 101 ALA A C 1
ATOM 832 O O . ALA A 1 101 ? -1.936 -4.110 -12.315 1.00 95.19 101 ALA A O 1
ATOM 833 N N . GLU A 1 102 ? -1.434 -1.980 -11.752 1.00 96.12 102 GLU A N 1
ATOM 834 C CA . GLU A 1 102 ? -1.081 -1.507 -13.088 1.00 96.12 102 GLU A CA 1
ATOM 835 C C . GLU A 1 102 ? 0.412 -1.681 -13.342 1.00 96.12 102 GLU A C 1
ATOM 837 O O . GLU A 1 102 ? 1.244 -1.353 -12.491 1.00 96.12 102 GLU A O 1
ATOM 842 N N . LYS A 1 103 ? 0.770 -2.199 -14.519 1.00 94.81 103 LYS A N 1
ATOM 843 C CA . LYS A 1 103 ? 2.178 -2.315 -1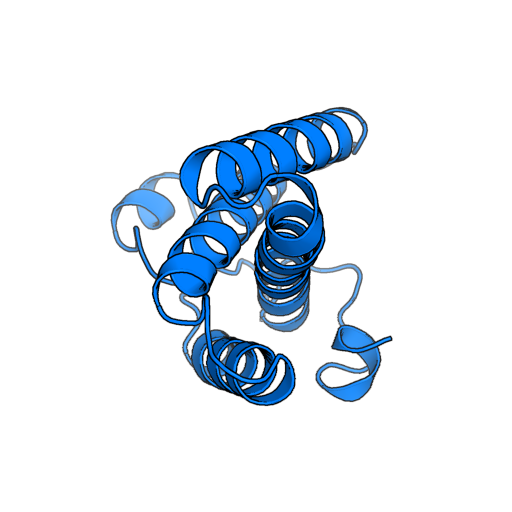4.896 1.00 94.81 103 LYS A CA 1
ATOM 844 C C . LYS A 1 103 ? 2.687 -0.954 -15.357 1.00 94.81 103 LYS A C 1
ATOM 846 O O . LYS A 1 103 ? 2.097 -0.357 -16.255 1.00 94.81 103 LYS A O 1
ATOM 851 N N . ILE A 1 104 ? 3.801 -0.506 -14.797 1.00 94.25 104 ILE A N 1
ATOM 852 C CA . ILE A 1 104 ? 4.493 0.721 -15.191 1.00 94.25 104 ILE A CA 1
ATOM 853 C C . ILE A 1 104 ? 5.858 0.390 -15.791 1.00 94.25 104 ILE A C 1
ATOM 855 O O . ILE A 1 104 ? 6.471 -0.627 -15.464 1.00 94.25 104 ILE A O 1
ATOM 859 N N . SER A 1 105 ? 6.323 1.233 -16.705 1.00 92.25 105 SER A N 1
ATOM 860 C CA . SER A 1 105 ? 7.671 1.156 -17.289 1.00 92.25 105 SER A CA 1
ATOM 861 C C . SER A 1 105 ? 8.468 2.439 -17.066 1.00 92.25 105 SER A C 1
ATOM 863 O O . SER A 1 105 ? 9.688 2.432 -17.196 1.00 92.25 105 SER A O 1
ATOM 865 N N . THR A 1 106 ? 7.790 3.537 -16.725 1.00 91.44 106 THR A N 1
ATOM 866 C CA . THR A 1 106 ? 8.396 4.836 -16.437 1.00 91.44 106 THR A CA 1
ATOM 867 C C . THR A 1 106 ? 7.675 5.536 -15.289 1.00 91.44 106 THR A C 1
ATOM 869 O O . THR A 1 106 ? 6.510 5.264 -14.999 1.00 91.44 106 THR A O 1
ATOM 872 N N . GLU A 1 107 ? 8.324 6.526 -14.682 1.00 87.19 107 GLU A N 1
ATOM 873 C CA . GLU A 1 107 ? 7.713 7.360 -13.638 1.00 87.19 107 GLU A CA 1
ATOM 874 C C . GLU A 1 107 ? 6.492 8.146 -14.126 1.00 87.19 107 GLU A C 1
ATOM 876 O O . GLU A 1 107 ? 5.598 8.488 -13.351 1.00 87.19 107 GLU A O 1
ATOM 881 N N . LYS A 1 108 ? 6.428 8.449 -15.428 1.00 89.38 108 LYS A N 1
ATOM 882 C CA . LYS A 1 108 ? 5.292 9.175 -16.007 1.00 89.38 108 LYS A CA 1
ATOM 883 C C . LYS A 1 108 ? 4.008 8.353 -15.917 1.00 89.38 108 LYS A C 1
ATOM 885 O O . LYS A 1 108 ? 2.941 8.941 -15.747 1.00 89.38 108 LYS A O 1
ATOM 890 N N . ASP A 1 109 ? 4.122 7.028 -15.953 1.00 88.31 109 ASP A N 1
ATOM 891 C CA . ASP A 1 109 ? 2.983 6.114 -15.883 1.00 88.31 109 ASP A CA 1
ATOM 892 C C . ASP A 1 109 ? 2.299 6.174 -14.510 1.00 88.31 109 ASP A C 1
ATOM 894 O O . ASP A 1 109 ? 1.085 6.016 -14.415 1.00 88.31 109 ASP A O 1
ATOM 898 N N . ILE A 1 110 ? 3.040 6.501 -13.444 1.00 88.38 110 ILE A N 1
ATOM 899 C CA . ILE A 1 110 ? 2.496 6.639 -12.083 1.00 88.38 110 ILE A CA 1
ATOM 900 C C . ILE A 1 110 ? 1.398 7.711 -12.034 1.00 88.38 110 ILE A C 1
ATOM 902 O O . ILE A 1 110 ? 0.379 7.541 -11.365 1.00 88.38 110 ILE A O 1
ATOM 906 N N . LYS A 1 111 ? 1.555 8.798 -12.801 1.00 88.38 111 LYS A N 1
ATOM 907 C CA . LYS A 1 111 ? 0.580 9.902 -12.851 1.00 88.38 111 LYS A CA 1
ATOM 908 C C . LYS A 1 111 ? -0.739 9.508 -13.518 1.00 88.38 111 LYS A C 1
ATOM 910 O O . LYS A 1 111 ? -1.745 10.174 -13.291 1.00 88.38 111 LYS A O 1
ATOM 915 N N . ILE A 1 112 ? -0.741 8.441 -14.317 1.00 91.75 112 ILE A N 1
ATOM 916 C CA . ILE A 1 112 ? -1.943 7.898 -14.965 1.00 91.75 112 ILE A CA 1
ATOM 917 C C . ILE A 1 112 ? -2.812 7.164 -13.931 1.00 91.75 112 ILE A C 1
ATOM 919 O O . ILE A 1 112 ? -4.036 7.128 -14.055 1.00 91.75 112 ILE A O 1
ATOM 923 N N . TYR A 1 113 ? -2.193 6.641 -12.868 1.00 89.88 113 TYR A N 1
ATOM 924 C CA . TYR A 1 113 ? -2.810 5.723 -11.914 1.00 89.88 113 TYR A CA 1
ATOM 925 C C . TYR A 1 113 ? -2.753 6.226 -10.458 1.00 89.88 113 TYR A C 1
ATOM 927 O O . TYR A 1 113 ? -2.280 5.514 -9.570 1.00 89.88 113 TYR A O 1
ATOM 935 N N . PRO A 1 114 ? -3.286 7.424 -10.146 1.00 88.06 114 PRO A N 1
ATOM 936 C CA . PRO A 1 114 ? -3.088 8.071 -8.845 1.00 88.06 114 PRO A CA 1
ATOM 937 C C . PRO A 1 114 ? -3.699 7.314 -7.652 1.00 88.06 114 PRO A C 1
ATOM 939 O O . PRO A 1 114 ? -3.316 7.565 -6.512 1.00 88.06 114 PRO A O 1
ATOM 942 N N . ALA A 1 115 ? -4.647 6.402 -7.893 1.00 92.19 115 ALA A N 1
ATOM 943 C CA . ALA A 1 115 ? -5.345 5.632 -6.859 1.00 92.19 115 ALA A CA 1
ATOM 944 C C . ALA A 1 115 ? -5.192 4.103 -7.003 1.00 92.19 115 ALA A C 1
ATOM 946 O O . ALA A 1 115 ? -5.819 3.351 -6.244 1.00 92.19 115 ALA A 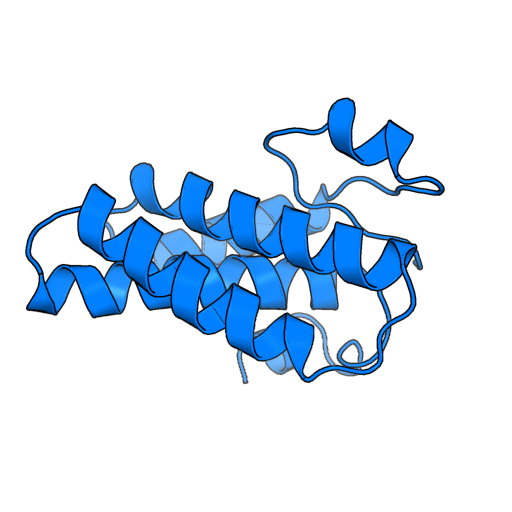O 1
ATOM 947 N N . ASN A 1 116 ? -4.375 3.639 -7.954 1.00 95.56 116 ASN A N 1
ATOM 948 C CA . ASN A 1 116 ? -4.102 2.216 -8.148 1.00 95.56 116 ASN A CA 1
ATOM 949 C C . ASN A 1 116 ? -2.686 1.890 -7.681 1.00 95.56 116 ASN A C 1
ATOM 951 O O . ASN A 1 116 ? -1.770 2.702 -7.795 1.00 95.56 116 ASN A O 1
ATOM 955 N N . MET A 1 117 ? -2.521 0.671 -7.172 1.00 96.88 117 MET A N 1
ATOM 956 C CA . MET A 1 117 ? -1.192 0.110 -6.979 1.00 96.88 117 MET A CA 1
ATOM 957 C C . MET A 1 117 ? -0.512 -0.107 -8.329 1.00 96.88 117 MET A C 1
ATOM 959 O O . MET A 1 117 ? -1.176 -0.414 -9.322 1.00 96.88 117 MET A O 1
ATOM 963 N N . VAL A 1 118 ? 0.809 0.005 -8.332 1.00 96.31 118 VAL A N 1
ATOM 964 C CA . VAL A 1 118 ? 1.653 -0.116 -9.521 1.00 96.31 118 VAL A CA 1
ATOM 965 C C . VAL A 1 118 ? 2.754 -1.150 -9.310 1.00 96.31 118 VAL A C 1
ATOM 967 O O . VAL A 1 118 ? 3.170 -1.398 -8.178 1.00 96.31 118 VAL A O 1
ATOM 970 N N . TYR A 1 119 ? 3.215 -1.765 -10.396 1.00 95.06 119 TYR A N 1
ATOM 971 C CA . TYR A 1 119 ? 4.309 -2.737 -10.391 1.00 95.06 119 TYR A CA 1
ATOM 972 C C . TYR A 1 119 ? 5.135 -2.662 -11.685 1.00 95.06 119 TYR A C 1
ATOM 974 O O . TYR A 1 119 ? 4.652 -2.179 -12.703 1.00 95.06 119 TYR A O 1
ATOM 982 N N . ILE A 1 120 ? 6.370 -3.159 -11.668 1.00 91.31 120 ILE A N 1
ATOM 983 C CA . ILE A 1 120 ? 7.328 -3.069 -12.785 1.00 91.31 120 ILE A CA 1
ATOM 984 C C . ILE A 1 120 ? 7.543 -4.439 -13.442 1.00 91.31 120 ILE A C 1
ATOM 986 O O . ILE A 1 120 ? 7.456 -4.581 -14.665 1.00 91.31 120 ILE A O 1
ATOM 990 N N . VAL A 1 121 ? 7.788 -5.482 -12.648 1.00 84.56 121 VAL A N 1
ATOM 991 C CA . VAL A 1 121 ? 8.089 -6.836 -13.142 1.00 84.56 121 VAL A CA 1
ATOM 992 C C . VAL A 1 121 ? 6.963 -7.814 -12.836 1.00 84.56 121 VAL A C 1
ATOM 994 O O . VAL A 1 121 ? 6.265 -7.690 -11.837 1.00 84.56 121 VAL A O 1
ATOM 997 N N . SER A 1 122 ? 6.748 -8.744 -13.767 1.00 65.38 122 SER A N 1
ATOM 998 C CA . SER A 1 122 ? 5.616 -9.688 -13.754 1.00 65.38 122 SER A CA 1
ATOM 999 C C . SER A 1 122 ? 5.806 -10.777 -12.714 1.00 65.38 122 SER A C 1
ATOM 1001 O O . SER A 1 122 ? 6.969 -11.214 -12.553 1.00 65.38 122 SER A O 1
#

pLDDT: mean 90.05, std 10.14, range [54.81, 97.88]

Radius of gyration: 13.57 Å; Cα contacts (8 Å, |Δi|>4): 170; chains: 1; bounding box: 34×30×37 Å

Organism: NCBI:txid76595

Foldseek 3Di:
DLLCVLPNPPCPAQALSLLLVLLLQLLVQLLVVCVPPVDNVVSNVVSLVVVVVVLVPDPDDPVSSLLSNLSNVLSSVLNVVDNPHDSVVSSVVSSVLSVVAAEDDDSVVSVVCNNGRYGHDD

Mean predicted aligned error: 4.34 Å

Sequence (122 aa):
MLCNTYYPGEHSKSNKGNAFRHAVWNALLCSYTLKRTKNKQKSVFWAQKVTDLYEKVTNNNELDEQMDLQNNAVGRLYFFNYVNKPEEELVAFILNKSKVAEKISTEKDIKIYPANMVYIVS

Solvent-accessible surface area (backbone atoms only — not comparable to full-atom values): 6579 Å² total; per-residue (Å²): 108,70,44,52,73,79,30,70,89,36,82,85,49,55,15,50,37,33,26,35,41,36,16,48,52,28,21,48,43,21,58,60,36,26,77,74,65,77,33,71,67,62,12,42,52,49,31,47,56,55,49,58,54,51,55,74,72,49,91,65,56,71,67,59,45,53,37,48,53,47,8,29,51,32,12,41,55,54,31,72,84,37,79,90,51,62,68,66,58,50,50,53,50,48,56,59,46,30,76,70,37,42,81,39,92,51,75,73,50,52,73,77,40,80,79,51,37,38,26,63,46,132